Protein AF-A0A212EUY7-F1 (afdb_monomer_lite)

Organism: NCBI:txid278856

pLDDT: mean 81.42, std 11.1, range [45.09, 95.06]

Foldseek 3Di:
DDAQADPPPPDAPLVRCCRPPVVVVVVVVVLVVDPPNPDDDYDDDPVVVVVDPDDDPDDDDDPDDSVVVVVCSVPDDRVVSVVVDDD

InterPro domains:
  IPR013120 Fatty acyl-CoA reductase-like, NAD-binding domain [PF07993] (7-64)
  IPR026055 Fatty acyl-CoA reductase [PTHR11011] (6-86)

Structure (mmCIF, N/CA/C/O backbone):
data_AF-A0A212EUY7-F1
#
_entry.id   AF-A0A212EUY7-F1
#
loop_
_atom_site.group_PDB
_atom_site.id
_atom_site.type_symbol
_atom_site.label_atom_id
_atom_site.label_alt_id
_atom_site.label_comp_id
_atom_site.label_asym_id
_atom_site.label_entity_id
_atom_site.label_seq_id
_atom_site.pdbx_PDB_ins_code
_atom_site.Cartn_x
_atom_site.Cartn_y
_atom_site.Cartn_z
_atom_site.occupancy
_atom_site.B_iso_or_equiv
_atom_site.auth_seq_id
_atom_site.auth_comp_id
_atom_site.auth_asym_id
_atom_site.auth_atom_id
_atom_site.pdbx_PDB_model_num
ATOM 1 N N . MET A 1 1 ? -9.664 13.596 9.830 1.00 45.09 1 MET A N 1
ATOM 2 C CA . MET A 1 1 ? -9.525 13.170 8.422 1.00 45.09 1 MET A CA 1
ATOM 3 C C . MET A 1 1 ? -8.102 13.473 7.989 1.00 45.09 1 MET A C 1
ATOM 5 O O . MET A 1 1 ? -7.753 14.644 7.931 1.00 45.09 1 MET A O 1
ATOM 9 N N . TYR A 1 2 ? -7.272 12.450 7.784 1.00 51.50 2 TYR A N 1
ATOM 10 C CA . TYR A 1 2 ? -5.918 12.618 7.251 1.00 51.50 2 TYR A CA 1
ATOM 11 C C . TYR A 1 2 ? -5.926 12.205 5.781 1.00 51.50 2 TYR A C 1
ATOM 13 O O . TYR A 1 2 ? -6.375 11.109 5.455 1.00 51.50 2 TYR A O 1
ATOM 21 N N . ILE A 1 3 ? -5.458 13.090 4.902 1.00 54.00 3 ILE A N 1
ATOM 22 C CA . ILE A 1 3 ? -5.269 12.797 3.479 1.00 54.00 3 ILE A CA 1
ATOM 23 C C . ILE A 1 3 ? -3.777 12.528 3.293 1.00 54.00 3 ILE A C 1
ATOM 25 O O . ILE A 1 3 ? -2.969 13.450 3.344 1.00 54.00 3 ILE A O 1
ATOM 29 N N . LEU A 1 4 ? -3.413 11.258 3.129 1.00 55.81 4 LEU A N 1
ATOM 30 C CA . LEU A 1 4 ? -2.038 10.816 2.889 1.00 55.81 4 LEU A CA 1
ATOM 31 C C . LEU A 1 4 ? -1.956 10.290 1.457 1.00 55.81 4 LEU A C 1
ATOM 33 O O . LEU A 1 4 ? -2.055 9.091 1.217 1.00 55.81 4 LEU A O 1
ATOM 37 N N . CYS A 1 5 ? -1.871 11.209 0.497 1.00 55.69 5 CYS A N 1
ATOM 38 C CA . CYS A 1 5 ? -1.750 10.869 -0.915 1.00 55.69 5 CYS A CA 1
ATOM 39 C C . CYS A 1 5 ? -0.899 11.919 -1.642 1.00 55.69 5 CYS A C 1
ATOM 41 O O . CYS A 1 5 ? -1.192 13.114 -1.549 1.00 55.69 5 CYS A O 1
ATOM 43 N N . SER A 1 6 ? 0.138 11.493 -2.370 1.00 63.06 6 SER A N 1
ATOM 44 C CA . SER A 1 6 ? 0.763 12.342 -3.383 1.00 63.06 6 SER A CA 1
ATOM 45 C C . SER A 1 6 ? -0.077 12.314 -4.656 1.00 63.06 6 SER A C 1
ATOM 47 O O . SER A 1 6 ? -0.280 11.258 -5.252 1.00 63.06 6 SER A O 1
ATOM 49 N N . PHE A 1 7 ? -0.551 13.490 -5.069 1.00 61.69 7 PHE A N 1
ATOM 50 C CA . PHE A 1 7 ? -1.290 13.707 -6.318 1.00 61.69 7 PHE A CA 1
ATOM 51 C C . PHE A 1 7 ? -0.402 14.318 -7.419 1.00 61.69 7 PHE A C 1
ATOM 53 O O . PHE A 1 7 ? -0.881 14.818 -8.435 1.00 61.69 7 PHE A O 1
ATOM 60 N N . ARG A 1 8 ? 0.920 14.339 -7.219 1.00 66.06 8 ARG A N 1
ATOM 61 C CA . ARG A 1 8 ? 1.843 14.839 -8.236 1.00 66.06 8 ARG A CA 1
ATOM 62 C C . ARG A 1 8 ? 2.058 13.753 -9.280 1.00 66.06 8 ARG A C 1
ATOM 64 O O . ARG A 1 8 ? 2.776 12.792 -9.040 1.00 66.06 8 ARG A O 1
ATOM 71 N N . PHE A 1 9 ? 1.487 13.956 -10.465 1.00 62.69 9 PHE A N 1
ATOM 72 C CA . PHE A 1 9 ? 1.644 13.060 -11.620 1.00 62.69 9 PHE A CA 1
ATOM 73 C C . PHE A 1 9 ? 3.095 12.868 -12.084 1.00 62.69 9 PHE A C 1
ATOM 75 O O . PHE A 1 9 ? 3.360 11.995 -12.896 1.00 62.69 9 PHE A O 1
ATOM 82 N N . ASN A 1 10 ? 4.026 13.686 -11.588 1.00 65.94 10 ASN A N 1
ATOM 83 C CA . ASN A 1 10 ? 5.428 13.677 -11.987 1.00 65.94 10 ASN A CA 1
ATOM 84 C C . ASN A 1 10 ? 6.365 13.122 -10.894 1.00 65.94 10 ASN A C 1
ATOM 86 O O . ASN A 1 10 ? 7.584 13.255 -11.018 1.00 65.94 10 ASN A O 1
ATOM 90 N N . ASP A 1 11 ? 5.818 12.562 -9.809 1.00 76.62 11 ASP A N 1
ATOM 91 C CA . ASP A 1 11 ? 6.617 11.872 -8.793 1.00 76.62 11 ASP A CA 1
ATOM 92 C C . ASP A 1 11 ? 7.071 10.502 -9.317 1.00 76.62 11 ASP A C 1
ATOM 94 O O . ASP A 1 11 ? 6.327 9.814 -10.018 1.00 76.62 11 ASP A O 1
ATOM 98 N N . SER A 1 12 ? 8.285 10.073 -8.952 1.00 82.94 12 SER A N 1
ATOM 99 C CA . SER A 1 12 ? 8.742 8.723 -9.288 1.00 82.94 12 SER A CA 1
ATOM 100 C C . SER A 1 12 ? 7.872 7.673 -8.593 1.00 82.94 12 SER A C 1
ATOM 102 O O . SER A 1 12 ? 7.361 7.898 -7.489 1.00 82.94 12 SER A O 1
ATOM 104 N N . LEU A 1 13 ? 7.738 6.488 -9.204 1.00 83.56 13 LEU A N 1
ATOM 105 C CA . LEU A 1 13 ? 6.989 5.363 -8.627 1.00 83.56 13 LEU A CA 1
ATOM 106 C C . LEU A 1 13 ? 7.429 5.070 -7.184 1.00 83.56 13 LEU A C 1
ATOM 108 O O . LEU A 1 13 ? 6.607 4.774 -6.319 1.00 83.56 13 LEU A O 1
ATOM 112 N N . LYS A 1 14 ? 8.728 5.224 -6.910 1.00 85.06 14 LYS A N 1
ATOM 113 C CA . LYS A 1 14 ? 9.321 5.042 -5.585 1.00 85.06 14 LYS A CA 1
ATOM 114 C C . LYS A 1 14 ? 8.775 6.032 -4.558 1.00 85.06 14 LYS A C 1
ATOM 116 O O . LYS A 1 14 ? 8.430 5.629 -3.447 1.00 85.06 14 LYS A O 1
ATOM 121 N N . VAL A 1 15 ? 8.681 7.311 -4.918 1.00 84.81 15 VAL A N 1
ATOM 122 C CA . VAL A 1 15 ? 8.118 8.356 -4.049 1.00 84.81 15 VAL A CA 1
ATOM 123 C C . VAL A 1 15 ? 6.622 8.128 -3.851 1.00 84.81 15 VAL A C 1
ATOM 125 O O . VAL A 1 15 ? 6.159 8.071 -2.709 1.00 84.81 15 VAL A O 1
ATOM 128 N N . ALA A 1 16 ? 5.885 7.921 -4.944 1.00 84.25 16 ALA A N 1
ATOM 129 C CA . ALA A 1 16 ? 4.442 7.717 -4.910 1.00 84.25 16 ALA A CA 1
ATOM 130 C C . ALA A 1 16 ? 4.057 6.505 -4.049 1.00 84.25 16 ALA A C 1
ATOM 132 O O . ALA A 1 16 ? 3.191 6.609 -3.183 1.00 84.25 16 ALA A O 1
ATOM 133 N N . ALA A 1 17 ? 4.734 5.367 -4.212 1.00 86.00 17 ALA A N 1
ATOM 134 C CA . ALA A 1 17 ? 4.415 4.162 -3.457 1.00 86.00 17 ALA A CA 1
ATOM 135 C C . ALA A 1 17 ? 4.863 4.221 -1.989 1.00 86.00 17 ALA A C 1
ATOM 137 O O . ALA A 1 17 ? 4.164 3.706 -1.113 1.00 86.00 17 ALA A O 1
ATOM 138 N N . ARG A 1 18 ? 5.974 4.900 -1.673 1.00 84.50 18 ARG A N 1
ATOM 139 C CA . ARG A 1 18 ? 6.347 5.158 -0.272 1.00 84.50 18 ARG A CA 1
ATOM 140 C C . ARG A 1 18 ? 5.301 6.014 0.440 1.00 84.50 18 ARG A C 1
ATOM 142 O O . ARG A 1 18 ? 4.933 5.704 1.567 1.00 84.50 18 ARG A O 1
ATOM 149 N N . LEU A 1 19 ? 4.796 7.059 -0.205 1.00 83.69 19 LEU A N 1
ATOM 150 C CA . LEU A 1 19 ? 3.794 7.928 0.413 1.00 83.69 19 LEU A CA 1
ATOM 151 C C . LEU A 1 19 ? 2.420 7.252 0.485 1.00 83.69 19 LEU A C 1
ATOM 153 O O . LEU A 1 19 ? 1.816 7.204 1.554 1.00 83.69 19 LEU A O 1
ATOM 157 N N . ASN A 1 20 ? 1.952 6.683 -0.624 1.00 84.75 20 ASN A N 1
ATOM 158 C CA . ASN A 1 20 ? 0.570 6.220 -0.745 1.00 84.75 20 ASN A CA 1
ATOM 159 C C . ASN A 1 20 ? 0.370 4.805 -0.193 1.00 84.75 20 ASN A C 1
ATOM 161 O O . ASN A 1 20 ? -0.683 4.515 0.368 1.00 84.75 20 ASN A O 1
ATOM 165 N N . LEU A 1 21 ? 1.362 3.920 -0.331 1.00 86.88 21 LEU A N 1
ATOM 166 C CA . LEU A 1 21 ? 1.253 2.521 0.089 1.00 86.88 21 LEU A CA 1
ATOM 167 C C . LEU A 1 21 ? 1.834 2.335 1.49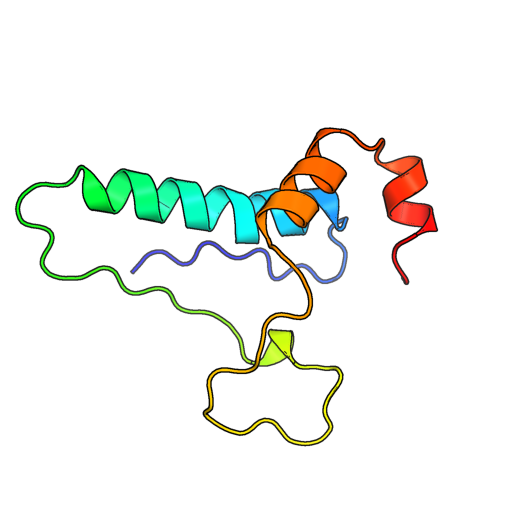4 1.00 86.88 21 LEU A C 1
ATOM 169 O O . LEU A 1 21 ? 1.120 1.956 2.425 1.00 86.88 21 LEU A O 1
ATOM 173 N N . ARG A 1 22 ? 3.120 2.667 1.672 1.00 88.00 22 ARG A N 1
ATOM 174 C CA . ARG A 1 22 ? 3.810 2.511 2.963 1.00 88.00 22 ARG A CA 1
ATOM 175 C C . ARG A 1 22 ? 3.255 3.476 4.012 1.00 88.00 22 ARG A C 1
ATO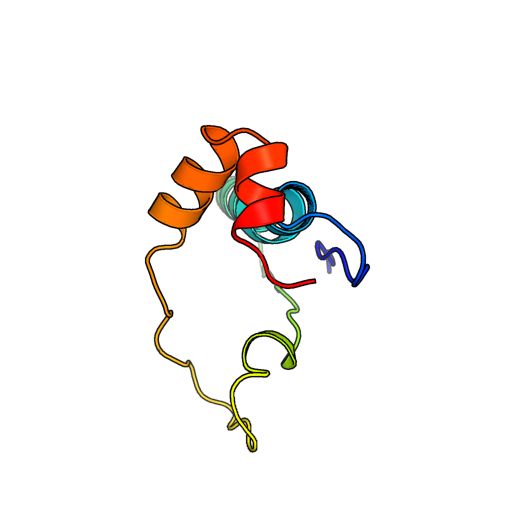M 177 O O . ARG A 1 22 ? 2.951 3.034 5.114 1.00 88.00 22 ARG A O 1
ATOM 184 N N . GLY A 1 23 ? 3.030 4.742 3.654 1.00 87.19 23 GLY A N 1
ATOM 185 C CA . GLY A 1 23 ? 2.422 5.729 4.554 1.00 87.19 23 GLY A CA 1
ATOM 186 C C . GLY A 1 23 ? 1.010 5.345 5.011 1.00 87.19 23 GLY A C 1
ATOM 187 O O . GLY A 1 23 ? 0.705 5.436 6.198 1.00 87.19 23 GLY A O 1
ATOM 188 N N . THR A 1 24 ? 0.166 4.829 4.109 1.00 88.69 24 THR A N 1
ATOM 189 C CA . THR A 1 24 ? -1.166 4.323 4.488 1.00 88.69 24 THR A CA 1
ATOM 190 C C . THR A 1 24 ? -1.067 3.126 5.431 1.00 88.69 24 THR A C 1
ATOM 192 O O . THR A 1 24 ? -1.788 3.080 6.425 1.00 88.69 24 THR A O 1
ATOM 195 N N . ARG A 1 25 ? -0.150 2.181 5.177 1.00 90.19 25 ARG A N 1
ATOM 196 C CA . ARG A 1 25 ? 0.093 1.051 6.086 1.00 90.19 25 ARG A CA 1
ATOM 197 C C . ARG A 1 25 ? 0.503 1.531 7.478 1.00 90.19 25 ARG A C 1
ATOM 199 O O . ARG A 1 25 ? -0.072 1.072 8.458 1.00 90.19 25 ARG A O 1
ATOM 206 N N . GLU A 1 26 ? 1.475 2.435 7.572 1.00 91.12 26 GLU A N 1
ATOM 207 C CA . GLU A 1 26 ? 1.941 2.973 8.858 1.00 91.12 26 GLU A CA 1
ATOM 208 C C . GLU A 1 26 ? 0.821 3.711 9.603 1.00 91.12 26 GLU A C 1
ATOM 210 O O . GLU A 1 26 ? 0.663 3.527 10.808 1.00 91.12 26 GLU A O 1
ATOM 215 N N . ALA A 1 27 ? -0.018 4.472 8.892 1.00 90.12 27 ALA A N 1
ATOM 216 C CA . ALA A 1 27 ? -1.181 5.130 9.484 1.00 90.12 27 ALA A CA 1
ATOM 217 C C . ALA A 1 27 ? -2.210 4.128 10.033 1.00 90.12 27 ALA A C 1
ATOM 219 O O . ALA A 1 27 ? -2.777 4.357 11.100 1.00 90.12 27 ALA A O 1
ATOM 220 N N . VAL A 1 28 ? -2.437 3.014 9.328 1.00 91.12 28 VAL A N 1
ATOM 221 C CA . VAL A 1 28 ? -3.324 1.935 9.787 1.00 91.12 28 VAL A CA 1
ATOM 222 C C . VAL A 1 28 ? -2.740 1.218 11.005 1.00 91.12 28 VAL A C 1
ATOM 224 O O . VAL A 1 28 ? -3.475 0.955 11.953 1.00 91.12 28 VAL A O 1
ATOM 227 N N . GLU A 1 29 ? -1.438 0.921 11.020 1.00 93.12 29 GLU A N 1
ATOM 228 C CA . GLU A 1 29 ? -0.799 0.307 12.193 1.00 93.12 29 GLU A CA 1
ATOM 229 C C . GLU A 1 29 ? -0.849 1.237 13.410 1.00 93.12 29 GLU A C 1
ATOM 231 O O . GLU A 1 29 ? -1.241 0.797 14.487 1.00 93.12 29 GLU A O 1
ATOM 236 N N . LEU A 1 30 ? -0.599 2.538 13.231 1.00 91.88 30 LEU A N 1
ATOM 237 C CA . LEU A 1 30 ? -0.773 3.521 14.302 1.00 91.88 30 LEU A CA 1
ATOM 238 C C . LEU A 1 30 ? -2.224 3.567 14.797 1.00 91.88 30 LEU A C 1
ATOM 240 O O . LEU A 1 30 ? -2.469 3.583 16.000 1.00 91.88 30 LEU A O 1
ATOM 244 N N . ALA A 1 31 ? -3.199 3.559 13.885 1.00 91.75 31 ALA A N 1
ATOM 245 C CA . ALA A 1 31 ? -4.615 3.574 14.240 1.00 91.75 31 ALA A CA 1
ATOM 246 C C . ALA A 1 31 ? -5.018 2.371 15.113 1.00 91.75 31 ALA A C 1
ATOM 248 O O . ALA A 1 31 ? -5.845 2.524 16.009 1.00 91.75 31 ALA A O 1
ATOM 249 N N . LYS A 1 32 ? -4.402 1.198 14.909 1.00 91.88 32 LYS A N 1
ATOM 250 C CA . LYS A 1 32 ? -4.637 -0.004 15.733 1.00 91.88 32 LYS A CA 1
ATOM 251 C C . LYS A 1 32 ? -4.125 0.138 17.168 1.00 91.88 32 LYS A C 1
ATOM 253 O O . LYS A 1 32 ? -4.634 -0.541 18.055 1.00 91.88 32 LYS A O 1
ATOM 258 N N . GLU A 1 33 ? -3.132 0.991 17.405 1.00 95.06 33 GLU A N 1
ATOM 259 C CA . GLU A 1 33 ? -2.563 1.231 18.737 1.00 95.06 33 GLU A CA 1
ATOM 260 C C . GLU A 1 33 ? -3.349 2.285 19.541 1.00 95.06 33 GLU A C 1
ATOM 262 O O . GLU A 1 33 ? -3.227 2.360 20.768 1.00 95.06 33 GLU A O 1
ATOM 267 N N . ILE A 1 34 ? -4.189 3.089 18.877 1.00 94.56 34 ILE A N 1
ATOM 268 C CA . ILE A 1 34 ? -4.986 4.137 19.522 1.00 94.56 34 ILE A CA 1
ATOM 269 C C . ILE A 1 34 ? -6.158 3.508 20.284 1.00 94.56 34 ILE A C 1
ATOM 271 O O . IL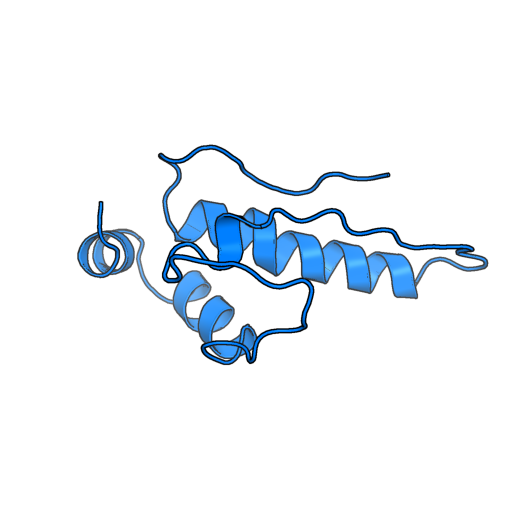E A 1 34 ? -7.088 2.943 19.709 1.00 94.56 34 ILE A O 1
ATOM 275 N N . ARG A 1 35 ? -6.154 3.665 21.611 1.00 92.62 35 ARG A N 1
ATOM 276 C CA . ARG A 1 35 ? -7.293 3.282 22.457 1.00 92.62 35 ARG A CA 1
ATOM 277 C C . ARG A 1 35 ? -8.465 4.234 22.224 1.00 92.62 35 ARG A C 1
ATOM 279 O O . ARG A 1 35 ? -8.270 5.445 22.198 1.00 92.62 35 ARG A O 1
ATOM 286 N N . ASN A 1 36 ? -9.675 3.682 22.139 1.00 92.88 36 ASN A N 1
ATOM 287 C CA . ASN A 1 36 ? -10.924 4.423 21.908 1.00 92.88 36 ASN A CA 1
ATOM 288 C C . ASN A 1 36 ? -10.965 5.167 20.557 1.00 92.88 36 ASN A C 1
ATOM 290 O O . ASN A 1 36 ? -11.518 6.262 20.462 1.00 92.88 36 ASN A O 1
ATOM 294 N N . LEU A 1 37 ? -10.361 4.600 19.508 1.00 92.19 37 LEU A N 1
ATOM 295 C CA . LEU A 1 37 ? -10.525 5.127 18.157 1.00 92.19 37 LEU A CA 1
ATOM 296 C C . LEU A 1 37 ? -11.937 4.809 17.635 1.00 92.19 37 LEU A C 1
ATOM 298 O O . LEU A 1 37 ? -12.234 3.661 17.323 1.00 92.19 37 LEU A O 1
ATOM 302 N N . GLU A 1 38 ? -12.785 5.830 17.509 1.00 91.56 38 GLU A N 1
ATOM 303 C CA . GLU A 1 38 ? -14.166 5.682 17.013 1.00 91.56 38 GLU A CA 1
ATOM 304 C C . GLU A 1 38 ? -14.228 5.328 15.517 1.00 91.56 38 GLU A C 1
ATOM 306 O O . GLU A 1 38 ? -15.040 4.509 15.094 1.00 91.56 38 GLU A O 1
ATOM 311 N N . ALA A 1 39 ? -13.366 5.936 14.692 1.00 89.69 39 ALA A N 1
ATOM 312 C CA . ALA A 1 39 ? -13.315 5.658 13.259 1.00 89.69 39 ALA A CA 1
ATOM 313 C C . ALA A 1 39 ? -11.971 6.049 12.627 1.00 89.69 39 ALA A C 1
ATOM 315 O O . ALA A 1 39 ? -11.405 7.105 12.922 1.00 89.69 39 ALA A O 1
ATOM 316 N N . PHE A 1 40 ? -11.514 5.235 11.672 1.00 87.50 40 PHE A N 1
ATOM 317 C CA . PHE A 1 40 ? -10.451 5.573 10.725 1.00 87.50 40 PHE A CA 1
ATOM 318 C C . PHE A 1 40 ? -11.050 5.671 9.320 1.00 87.50 40 PHE A C 1
ATOM 320 O O . PHE A 1 40 ? -11.582 4.694 8.800 1.00 87.50 40 PHE A O 1
ATOM 327 N N . VAL A 1 41 ? -10.971 6.851 8.704 1.00 87.56 41 VAL A N 1
ATOM 328 C CA . VAL A 1 41 ? -11.523 7.101 7.364 1.00 87.56 41 VAL A CA 1
ATOM 329 C C . VAL A 1 41 ? -10.377 7.363 6.396 1.00 87.56 41 VAL A C 1
ATOM 331 O O . VAL A 1 41 ? -9.716 8.400 6.483 1.00 87.56 41 VAL A O 1
ATOM 334 N N . HIS A 1 42 ? -10.156 6.424 5.475 1.00 84.75 42 HIS A N 1
ATOM 335 C CA . HIS A 1 42 ? -9.226 6.570 4.359 1.00 84.75 42 HIS A CA 1
ATOM 336 C C . HIS A 1 42 ? -9.979 7.069 3.125 1.00 84.75 42 HIS A C 1
ATOM 338 O O . HIS A 1 42 ? -10.939 6.441 2.682 1.00 84.75 42 HIS A O 1
ATOM 344 N N . VAL A 1 43 ? -9.534 8.192 2.568 1.00 81.31 43 VAL A N 1
ATOM 345 C CA . VAL A 1 43 ? -10.087 8.754 1.334 1.00 81.31 43 VAL A CA 1
ATOM 346 C C . VAL A 1 43 ? -9.082 8.508 0.215 1.00 81.31 43 VAL A C 1
ATOM 348 O O . VAL A 1 43 ? -7.969 9.028 0.261 1.00 81.31 43 VAL A O 1
ATOM 351 N N . SER A 1 44 ? -9.481 7.710 -0.775 1.00 75.25 44 SER A N 1
ATOM 352 C CA . SER A 1 44 ? -8.694 7.420 -1.978 1.00 75.25 44 SER A CA 1
ATOM 353 C C . SER A 1 44 ? -9.338 8.058 -3.215 1.00 75.25 44 SER A C 1
ATOM 355 O O . SER A 1 44 ? -10.347 8.755 -3.115 1.00 75.25 44 SER A O 1
ATOM 357 N N . THR A 1 45 ? -8.751 7.844 -4.390 1.00 71.69 45 THR A N 1
ATOM 358 C CA . THR A 1 45 ? -9.250 8.374 -5.666 1.00 71.69 45 THR A CA 1
ATOM 359 C C . THR A 1 45 ? -9.672 7.231 -6.588 1.00 71.69 45 THR A C 1
ATOM 361 O O . THR A 1 45 ? -9.065 6.159 -6.573 1.00 71.69 45 THR A O 1
ATOM 364 N N . SER A 1 46 ? -10.656 7.463 -7.459 1.00 65.31 46 SER A N 1
ATOM 365 C CA . SER A 1 46 ? -11.015 6.515 -8.526 1.00 65.31 46 SER A CA 1
ATOM 366 C C . SER A 1 46 ? -9.925 6.373 -9.599 1.00 65.31 46 SER A C 1
ATOM 368 O O . SER A 1 46 ? -9.971 5.445 -10.403 1.00 65.31 46 SER A O 1
ATOM 370 N N . TYR A 1 47 ? -8.887 7.219 -9.573 1.00 66.75 47 TYR A N 1
ATOM 371 C CA . TYR A 1 47 ? -7.749 7.164 -10.496 1.00 66.75 47 TYR A CA 1
ATOM 372 C C . TYR A 1 47 ? -6.893 5.888 -10.347 1.00 66.75 47 TYR A C 1
ATOM 374 O O . TY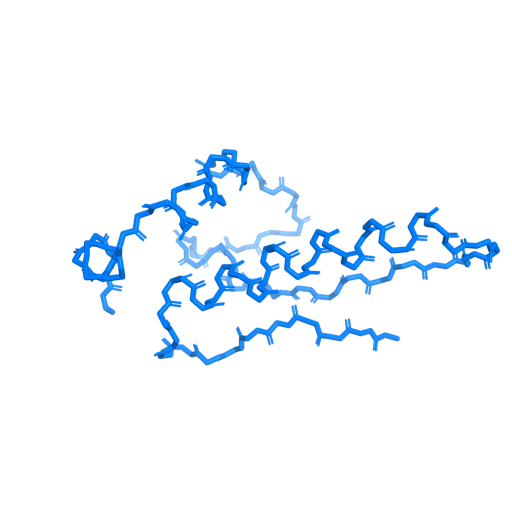R A 1 47 ? -5.998 5.640 -11.148 1.00 66.75 47 TYR A O 1
ATOM 382 N N . ALA A 1 48 ? -7.175 5.034 -9.359 1.00 65.25 48 ALA A N 1
ATOM 383 C CA . ALA A 1 48 ? -6.532 3.729 -9.215 1.00 65.25 48 ALA A CA 1
ATOM 384 C C . ALA A 1 48 ? -6.900 2.717 -10.326 1.00 65.25 48 ALA A C 1
ATOM 386 O O . ALA A 1 48 ? -6.182 1.739 -10.506 1.00 65.25 48 ALA A O 1
ATOM 387 N N . ASN A 1 49 ? -7.995 2.934 -11.070 1.00 74.44 49 ASN A N 1
A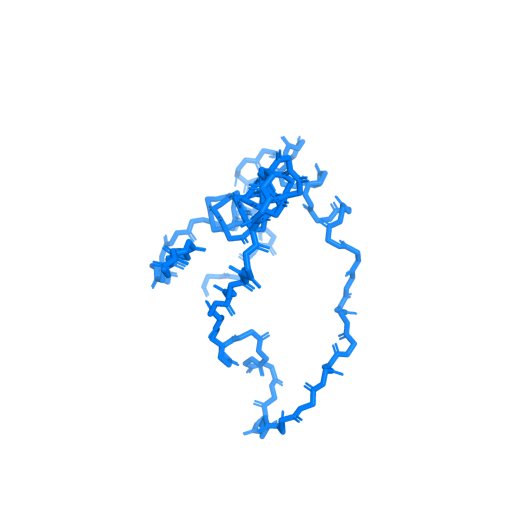TOM 388 C CA . ASN A 1 49 ? -8.486 2.018 -12.113 1.00 74.44 49 ASN A CA 1
ATOM 389 C C . ASN A 1 49 ? -8.538 2.675 -13.506 1.00 74.44 49 ASN A C 1
ATOM 391 O O . ASN A 1 49 ? -9.445 2.419 -14.297 1.00 74.44 49 ASN A O 1
ATOM 395 N N . THR A 1 50 ? -7.564 3.532 -13.826 1.00 72.88 50 THR A N 1
ATOM 396 C CA . THR A 1 50 ? -7.476 4.251 -15.118 1.00 72.88 50 THR A CA 1
ATOM 397 C C . THR A 1 50 ? -7.264 3.348 -16.330 1.00 72.88 50 THR A C 1
ATOM 399 O O . THR A 1 50 ? -7.403 3.792 -17.465 1.00 72.88 50 THR A O 1
ATOM 402 N N . ASN A 1 51 ? -6.980 2.064 -16.110 1.00 75.69 51 ASN A N 1
ATOM 403 C CA . ASN A 1 51 ? -6.954 1.035 -17.144 1.00 75.69 51 ASN A CA 1
ATOM 404 C C . ASN A 1 51 ? -8.354 0.633 -17.652 1.00 75.69 51 ASN A C 1
ATOM 406 O O . ASN A 1 51 ? -8.453 -0.194 -18.559 1.00 75.69 51 ASN A O 1
ATOM 410 N N . ARG A 1 52 ? -9.436 1.175 -17.077 1.00 79.81 52 ARG A N 1
ATOM 411 C CA . ARG A 1 52 ? -10.826 0.877 -17.447 1.00 79.81 52 ARG A CA 1
ATOM 412 C C . ARG A 1 52 ? -11.520 2.118 -18.004 1.00 79.81 52 ARG A C 1
ATOM 414 O O . ARG A 1 52 ? -11.311 3.225 -17.524 1.00 79.81 52 ARG A O 1
ATOM 421 N N . GLN A 1 53 ? -12.392 1.919 -18.992 1.00 81.69 53 GLN A N 1
ATOM 422 C CA . GLN A 1 53 ? -13.220 2.999 -19.549 1.00 81.69 53 GLN A CA 1
ATOM 423 C C . GLN A 1 53 ? -14.384 3.390 -18.628 1.00 81.69 53 GLN A C 1
ATOM 425 O O . GLN A 1 53 ? -14.773 4.554 -18.590 1.00 81.69 53 GLN A O 1
ATOM 430 N N . CYS A 1 54 ? -14.917 2.428 -17.873 1.00 82.00 54 CYS A N 1
ATOM 431 C CA . CYS A 1 54 ? -15.950 2.640 -16.864 1.00 82.00 54 CYS A CA 1
ATOM 432 C C . CYS A 1 54 ? -15.465 2.086 -15.523 1.00 82.00 54 CYS A C 1
ATOM 434 O O . CYS A 1 54 ? -14.844 1.021 -15.475 1.00 82.00 54 CYS A O 1
ATOM 436 N N . ILE A 1 55 ? -15.741 2.830 -14.452 1.00 82.94 55 ILE A N 1
ATOM 437 C CA . ILE A 1 55 ? -15.423 2.457 -13.075 1.00 82.94 55 ILE A CA 1
ATOM 438 C C . ILE A 1 55 ? -16.750 2.338 -12.325 1.00 82.94 55 ILE A C 1
ATOM 440 O O . ILE A 1 55 ? -17.480 3.317 -12.197 1.00 82.94 55 ILE A O 1
ATOM 444 N N . ASP A 1 56 ? -17.037 1.135 -11.851 1.00 83.38 56 ASP A N 1
ATOM 445 C CA . ASP A 1 56 ? -18.168 0.784 -11.001 1.00 83.38 56 ASP A CA 1
ATOM 446 C C . ASP A 1 56 ? -17.776 0.929 -9.523 1.00 83.38 56 ASP A C 1
ATOM 448 O O . ASP A 1 56 ? -16.603 0.804 -9.155 1.00 83.38 56 ASP A O 1
ATOM 452 N N . GLU A 1 57 ? -18.758 1.150 -8.648 1.00 81.25 57 GLU A N 1
ATOM 453 C CA . GLU A 1 57 ? -18.553 1.224 -7.196 1.00 81.25 57 GLU A CA 1
ATOM 454 C C . GLU A 1 57 ? -18.436 -0.184 -6.587 1.00 81.25 57 GLU A C 1
ATOM 456 O O . GLU A 1 57 ? -19.300 -0.668 -5.858 1.00 81.25 57 GLU A O 1
ATOM 461 N N . VAL A 1 58 ? -17.361 -0.884 -6.948 1.00 84.81 58 VAL A N 1
ATOM 462 C CA . VAL A 1 58 ? -17.059 -2.243 -6.491 1.00 84.81 58 VAL A CA 1
ATOM 463 C C . VAL A 1 58 ? -15.608 -2.356 -6.042 1.00 84.81 58 VAL A C 1
ATOM 465 O O . VAL A 1 58 ? -14.732 -1.600 -6.466 1.00 84.81 58 VAL A O 1
ATOM 468 N N . ILE A 1 59 ? -15.331 -3.347 -5.195 1.00 82.44 59 ILE A N 1
ATOM 469 C CA . ILE A 1 59 ? -13.957 -3.695 -4.836 1.00 82.44 59 ILE A CA 1
ATOM 470 C C . ILE A 1 59 ? -13.361 -4.502 -5.989 1.00 82.44 59 ILE A C 1
ATOM 472 O O . ILE A 1 59 ? -13.696 -5.670 -6.188 1.00 82.44 59 ILE A O 1
ATOM 476 N N . TYR A 1 60 ? -12.472 -3.874 -6.752 1.00 84.00 60 TYR A N 1
ATOM 477 C CA . TYR A 1 60 ? -11.733 -4.561 -7.804 1.00 84.00 60 TYR A CA 1
ATOM 478 C C . TYR A 1 60 ? -10.657 -5.481 -7.214 1.00 84.00 60 TYR A C 1
ATOM 480 O O . TYR A 1 60 ? -10.018 -5.118 -6.222 1.00 84.00 60 TYR A O 1
ATOM 488 N N . PRO A 1 61 ? -10.416 -6.659 -7.822 1.00 84.69 61 PRO A N 1
ATOM 489 C CA . PRO A 1 61 ? -9.296 -7.499 -7.428 1.00 84.69 61 PRO A CA 1
ATOM 490 C C . PRO A 1 61 ? -7.986 -6.737 -7.638 1.00 84.69 61 PRO A C 1
ATOM 492 O O . PRO A 1 61 ? -7.789 -6.092 -8.671 1.00 84.69 61 PRO A O 1
ATOM 495 N N . ALA A 1 62 ? -7.096 -6.820 -6.650 1.00 82.31 62 ALA A N 1
ATOM 496 C CA . ALA A 1 62 ? -5.771 -6.230 -6.753 1.00 82.31 62 ALA A CA 1
ATOM 497 C C . ALA A 1 62 ? -4.990 -6.886 -7.902 1.00 82.31 62 ALA A C 1
ATOM 499 O O . ALA A 1 62 ? -5.045 -8.101 -8.089 1.00 82.31 62 ALA A O 1
ATOM 500 N N . SER A 1 63 ? -4.247 -6.082 -8.659 1.00 80.25 63 SER A N 1
ATOM 501 C CA . SER A 1 63 ? -3.392 -6.546 -9.759 1.00 80.25 63 SER A CA 1
ATOM 502 C C . SER A 1 63 ? -2.158 -7.332 -9.290 1.00 80.25 63 SER A C 1
ATOM 504 O O . SER A 1 63 ? -1.521 -7.991 -10.106 1.00 80.25 63 SER A O 1
ATOM 506 N N . GLY A 1 64 ? -1.836 -7.292 -7.994 1.00 84.12 64 GLY A N 1
ATOM 507 C CA . GLY A 1 64 ? -0.748 -8.034 -7.354 1.00 84.12 64 GLY A CA 1
ATOM 508 C C . GLY A 1 64 ? -0.747 -7.835 -5.835 1.00 84.12 64 GLY A C 1
ATOM 509 O O . GLY A 1 64 ? -1.546 -7.048 -5.315 1.00 84.12 64 GLY A O 1
ATOM 510 N N . ASP A 1 65 ? 0.136 -8.539 -5.114 1.00 89.06 65 ASP A N 1
ATOM 511 C CA . ASP A 1 65 ? 0.320 -8.306 -3.676 1.00 89.06 65 ASP A CA 1
ATOM 512 C C . ASP A 1 65 ? 1.058 -6.974 -3.455 1.00 89.06 65 ASP A C 1
ATOM 514 O O . ASP A 1 65 ? 2.100 -6.671 -4.050 1.00 89.06 65 ASP A O 1
ATOM 518 N N . TRP A 1 66 ? 0.500 -6.146 -2.576 1.00 87.38 66 TRP A N 1
ATOM 519 C CA . TRP A 1 66 ? 1.094 -4.870 -2.197 1.00 87.38 66 TRP A CA 1
ATOM 520 C C . TRP A 1 66 ? 2.405 -5.055 -1.416 1.00 87.38 66 TRP A C 1
ATOM 522 O O . TRP A 1 66 ? 3.230 -4.142 -1.404 1.00 87.38 66 TRP A O 1
ATOM 532 N N . ARG A 1 67 ? 2.620 -6.212 -0.774 1.00 89.94 67 ARG A N 1
ATOM 533 C CA . ARG A 1 67 ? 3.865 -6.548 -0.065 1.00 89.94 67 ARG A CA 1
ATOM 534 C C . ARG A 1 67 ? 5.019 -6.723 -1.033 1.00 89.94 67 ARG A C 1
ATOM 536 O O . ARG A 1 67 ? 6.033 -6.058 -0.857 1.00 89.94 67 ARG A O 1
ATOM 543 N N . ASP A 1 68 ? 4.816 -7.519 -2.077 1.00 91.12 68 ASP A N 1
ATOM 544 C CA . ASP A 1 68 ? 5.804 -7.724 -3.139 1.00 91.12 68 ASP A CA 1
ATOM 545 C C . ASP A 1 68 ? 6.129 -6.386 -3.813 1.00 91.12 68 ASP A C 1
ATOM 547 O O . ASP A 1 68 ? 7.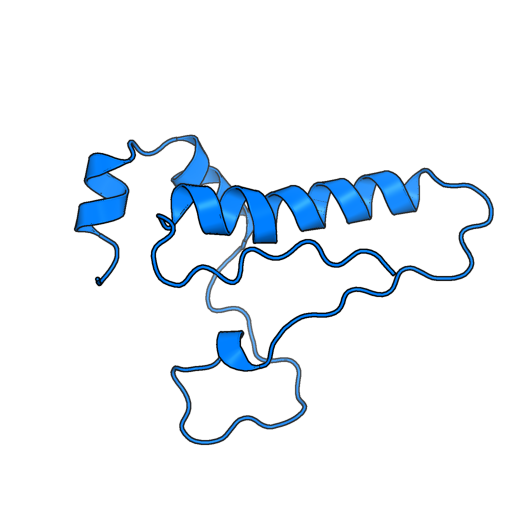281 -6.051 -4.073 1.00 91.12 68 ASP A O 1
ATOM 551 N N . THR A 1 69 ? 5.098 -5.561 -4.014 1.00 88.50 69 THR A N 1
ATOM 552 C CA . THR A 1 69 ? 5.245 -4.204 -4.550 1.00 88.50 69 THR A CA 1
ATOM 553 C C . THR A 1 69 ? 6.151 -3.344 -3.660 1.00 88.50 69 THR A C 1
ATOM 555 O O . THR A 1 69 ? 7.088 -2.718 -4.158 1.00 88.50 69 THR A O 1
ATOM 558 N N . LEU A 1 70 ? 5.926 -3.329 -2.339 1.00 89.06 70 LEU A N 1
ATOM 559 C CA . LEU A 1 70 ? 6.799 -2.616 -1.398 1.00 89.06 70 LEU A CA 1
ATOM 560 C C . LEU A 1 70 ? 8.225 -3.162 -1.402 1.00 89.06 70 LEU A C 1
ATOM 562 O O . LEU A 1 70 ? 9.162 -2.368 -1.418 1.00 89.06 70 LEU A O 1
ATOM 566 N N . GLU A 1 71 ? 8.391 -4.483 -1.417 1.00 90.94 71 GLU A N 1
ATOM 567 C CA . GLU A 1 71 ? 9.706 -5.123 -1.427 1.00 90.94 71 GLU A CA 1
ATOM 568 C C . GLU A 1 71 ? 10.514 -4.705 -2.661 1.00 90.94 71 GLU A C 1
ATOM 570 O O . GLU A 1 71 ? 11.674 -4.304 -2.540 1.00 90.94 71 GLU A O 1
ATOM 575 N N . VAL A 1 72 ? 9.892 -4.712 -3.842 1.00 90.06 72 VAL A N 1
ATOM 576 C CA . VAL A 1 72 ? 10.521 -4.251 -5.087 1.00 90.06 72 VAL A CA 1
ATOM 577 C C . VAL A 1 72 ? 10.909 -2.775 -4.986 1.00 90.06 72 VAL A C 1
ATOM 579 O O . VAL A 1 72 ? 12.031 -2.399 -5.318 1.00 90.06 72 VAL A O 1
ATOM 582 N N . ILE A 1 73 ? 10.019 -1.921 -4.485 1.00 88.50 73 ILE A N 1
ATOM 583 C CA . ILE A 1 73 ? 10.273 -0.476 -4.380 1.00 88.50 73 ILE A CA 1
ATOM 584 C C . ILE A 1 73 ? 11.379 -0.144 -3.366 1.00 88.50 73 ILE A C 1
ATOM 586 O O . ILE A 1 73 ? 12.114 0.839 -3.537 1.00 88.50 73 ILE A O 1
ATOM 590 N N . GLU A 1 74 ? 11.492 -0.928 -2.296 1.00 87.25 74 GLU A N 1
ATOM 591 C CA . GLU A 1 74 ? 12.502 -0.735 -1.257 1.00 87.25 74 GLU A CA 1
ATOM 592 C C . GLU A 1 74 ? 13.884 -1.233 -1.698 1.00 87.25 74 GLU A C 1
ATOM 594 O O . GLU A 1 74 ? 14.871 -0.546 -1.421 1.00 87.25 74 GLU A O 1
ATOM 599 N N . ASN A 1 75 ? 13.951 -2.343 -2.440 1.00 89.44 75 ASN A N 1
ATOM 600 C CA . ASN A 1 75 ? 15.211 -3.006 -2.789 1.00 89.44 75 ASN A CA 1
ATOM 601 C C . ASN A 1 75 ? 15.764 -2.661 -4.180 1.00 89.44 75 ASN A C 1
ATOM 603 O O . ASN A 1 75 ? 16.965 -2.810 -4.402 1.00 89.44 75 ASN A O 1
ATOM 607 N N . VAL A 1 76 ? 14.936 -2.187 -5.116 1.00 89.19 76 VAL A N 1
ATOM 608 C CA . VAL A 1 76 ? 15.386 -1.827 -6.470 1.00 89.19 76 VAL A CA 1
ATOM 609 C C . VAL A 1 76 ? 15.833 -0.360 -6.530 1.00 89.19 76 VAL A C 1
ATOM 611 O O . VAL A 1 76 ? 15.268 0.541 -5.887 1.00 89.19 76 VAL A O 1
ATOM 614 N N . ASP A 1 77 ? 16.895 -0.111 -7.297 1.00 88.62 77 ASP A N 1
ATOM 615 C CA . ASP A 1 77 ? 17.424 1.227 -7.529 1.00 88.62 77 ASP A CA 1
ATOM 616 C C . ASP A 1 77 ? 16.460 2.082 -8.370 1.00 88.62 77 ASP A C 1
ATOM 618 O O . ASP A 1 77 ? 15.650 1.596 -9.161 1.00 88.62 77 ASP A O 1
ATOM 622 N N . GLU A 1 78 ? 16.523 3.398 -8.173 1.00 85.06 78 GLU A N 1
ATOM 623 C CA . GLU A 1 78 ? 15.576 4.323 -8.798 1.00 85.06 78 GLU A CA 1
ATOM 624 C C . GLU A 1 78 ? 15.734 4.397 -10.323 1.00 85.06 78 GLU A C 1
ATOM 626 O O . GLU A 1 78 ? 14.753 4.626 -11.027 1.00 85.06 78 GLU A O 1
ATOM 631 N N . HIS A 1 79 ? 16.937 4.154 -10.851 1.00 85.25 79 HIS A N 1
ATOM 632 C CA . HIS A 1 79 ? 17.164 4.155 -12.292 1.00 85.25 79 HIS A CA 1
ATOM 633 C C . HIS A 1 79 ? 16.429 2.990 -12.960 1.00 85.25 79 HIS A C 1
ATOM 635 O O . HIS A 1 79 ? 15.651 3.218 -13.887 1.00 85.25 79 HIS A O 1
ATOM 641 N N . THR A 1 80 ? 16.592 1.771 -12.442 1.00 85.50 80 THR A N 1
ATOM 642 C CA . THR A 1 80 ? 15.879 0.582 -12.926 1.00 85.50 80 THR A CA 1
ATOM 643 C C . THR A 1 80 ? 14.364 0.753 -12.820 1.00 85.50 80 THR A C 1
ATOM 645 O O . THR A 1 80 ? 13.646 0.483 -13.782 1.00 85.50 80 THR A O 1
ATOM 648 N N . LEU A 1 81 ? 13.860 1.280 -11.698 1.00 86.12 81 LEU A N 1
ATOM 649 C CA . LEU A 1 81 ? 12.426 1.558 -11.532 1.00 86.12 81 LEU A CA 1
ATOM 650 C C . LEU A 1 81 ? 11.906 2.557 -12.575 1.00 86.12 81 LEU A C 1
ATOM 652 O O . LEU A 1 81 ? 10.843 2.340 -13.153 1.00 86.12 81 LEU A O 1
ATOM 656 N N . ASN A 1 82 ? 12.661 3.617 -12.866 1.00 84.75 82 ASN A N 1
ATOM 657 C CA . ASN A 1 82 ? 12.277 4.614 -13.868 1.00 84.75 82 ASN A CA 1
ATOM 658 C C . ASN A 1 82 ? 12.322 4.075 -15.308 1.00 84.75 82 ASN A C 1
ATOM 660 O O . ASN A 1 82 ? 11.604 4.586 -16.160 1.00 84.75 82 ASN A O 1
ATOM 664 N N . VAL A 1 83 ? 13.148 3.062 -15.594 1.00 84.50 83 VAL A N 1
ATOM 665 C CA . VAL A 1 83 ? 13.165 2.378 -16.900 1.00 84.50 83 VAL A CA 1
ATOM 666 C C . VAL A 1 83 ? 11.959 1.448 -17.056 1.00 84.50 83 VAL A C 1
ATOM 668 O O . VAL A 1 83 ? 11.410 1.335 -18.149 1.00 84.50 83 VAL A O 1
ATOM 671 N N . LEU A 1 84 ? 11.540 0.786 -15.974 1.00 81.00 84 LEU A N 1
ATOM 672 C CA . LEU A 1 84 ? 10.418 -0.159 -15.976 1.00 81.00 84 LEU A CA 1
ATOM 673 C C . LEU A 1 84 ? 9.045 0.518 -15.889 1.00 81.00 84 LEU A C 1
ATOM 675 O O . LEU A 1 84 ? 8.036 -0.103 -16.220 1.00 81.00 84 LEU A O 1
ATOM 679 N N . THR A 1 85 ? 8.997 1.772 -15.442 1.00 79.19 85 THR A N 1
ATOM 680 C CA . THR A 1 85 ? 7.746 2.521 -15.302 1.00 79.19 85 THR A CA 1
ATOM 681 C C . THR A 1 85 ? 7.516 3.383 -16.546 1.00 79.19 85 THR A C 1
ATOM 683 O O . THR A 1 85 ? 8.415 4.131 -16.934 1.00 79.19 85 THR A O 1
ATOM 686 N N . PRO A 1 86 ? 6.337 3.316 -17.191 1.00 67.94 86 PRO A N 1
ATOM 687 C CA . PRO A 1 86 ? 6.002 4.237 -18.272 1.00 67.94 86 PRO A CA 1
ATOM 688 C C . PRO A 1 86 ? 6.013 5.691 -17.774 1.00 67.94 86 PRO A C 1
ATOM 690 O O . PRO A 1 86 ? 5.662 5.957 -16.625 1.00 67.94 86 PRO A O 1
ATOM 693 N N . LYS A 1 87 ? 6.447 6.610 -18.644 1.00 55.31 87 LYS A N 1
ATOM 694 C CA . LYS A 1 87 ? 6.406 8.058 -18.392 1.00 55.31 87 LYS A CA 1
ATOM 695 C C . LYS A 1 87 ? 5.005 8.621 -18.560 1.00 55.31 87 LYS A C 1
ATOM 697 O O . LYS A 1 87 ? 4.312 8.169 -19.499 1.00 55.31 87 LYS A O 1
#

Secondary structure (DSSP, 8-state):
--------TTS-HHHHHIIIIIHHHHHHHHHHHSTT---------GGGGTTSSS--SS-PPPSS-HHHHHHHHHHS-HHHHHHHS--

Radius of gyration: 14.92 Å; chains: 1; bounding box: 36×23×42 Å

Sequence (87 aa):
MYILCSFRFNDSLKVAARLNLRGTREAVELAKEIRNLEAFVHVSTSYANTNRQCIDEVIYPASGDWRDTLEVIENVDEHTLNVLTPK